Protein AF-A0A8X8GCE8-F1 (afdb_monomer_lite)

Sequence (118 aa):
MNARTSACAPSHGVDWHGTNWSQATKQVRRLQARIVKATQEGRWGKVNSLQHLLTHSYSGKVLAVQRVTSNQGKNTPGVDGATWSSPADKAQAVLSLRRRGYQPQPLKRVYIPCYVPQ

Organism: Acidithiobacillus ferridurans (NCBI:txid1232575)

Radius of gyration: 18.34 Å; chains: 1; bounding box: 49×58×36 Å

Secondary structure (DSSP, 8-state):
-----------S---SSS--HHHHHHHHHHHHHHHHHHHHTT-HHHHHHHHHHHHHSHHHHHHHHHHHHTSTTTT---TT-----SHHHHHHHHHH--STT--PPPP-----------

pLDDT: mean 87.47, std 16.4, range [32.84, 98.62]

Foldseek 3Di:
DDDPPDPDDPPDQDQLVPDPLVVLVVVLVVLVVQLVVCVVVVNVVSNVVSVVCLLPDLSNLLVVLVVCCPDPCQVPDWPVRDHQDDSNSSSVSSVVRDPPPDDDDDGDDDDDDDDDDD

Structure (mmCIF, N/CA/C/O backbone):
data_AF-A0A8X8GCE8-F1
#
_entry.id   AF-A0A8X8GCE8-F1
#
loop_
_atom_site.group_PDB
_atom_site.id
_atom_site.type_symbol
_atom_site.label_atom_id
_atom_site.label_alt_id
_atom_site.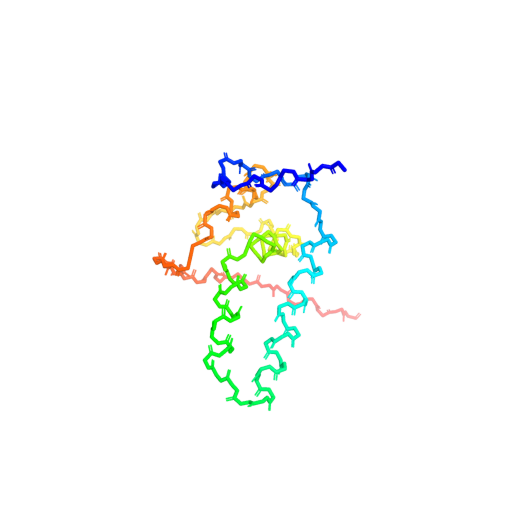label_comp_id
_atom_site.label_asym_id
_atom_site.label_entity_id
_atom_site.label_seq_id
_atom_site.pdbx_PDB_ins_code
_atom_site.Cartn_x
_atom_site.Cartn_y
_atom_site.Cartn_z
_atom_site.occupancy
_atom_site.B_iso_or_equiv
_atom_site.auth_seq_id
_atom_site.auth_comp_id
_atom_site.auth_asym_id
_atom_site.auth_atom_id
_atom_site.pdbx_PDB_model_num
ATOM 1 N N . MET A 1 1 ? -6.595 35.726 1.102 1.00 32.84 1 MET A N 1
ATOM 2 C CA . MET A 1 1 ? -6.570 35.407 -0.344 1.00 32.84 1 MET A CA 1
ATOM 3 C C . MET A 1 1 ? -6.857 33.923 -0.497 1.00 32.84 1 MET A C 1
ATOM 5 O O . MET A 1 1 ? -6.254 33.117 0.198 1.00 32.84 1 MET A O 1
ATOM 9 N N . ASN A 1 2 ? -7.875 33.597 -1.284 1.00 35.19 2 ASN A N 1
ATOM 10 C CA . ASN A 1 2 ? -8.697 32.399 -1.118 1.00 35.19 2 ASN A CA 1
ATOM 11 C C . ASN A 1 2 ? -8.054 31.169 -1.773 1.00 35.19 2 ASN A C 1
ATOM 13 O O . ASN A 1 2 ? -7.771 31.181 -2.971 1.00 35.19 2 ASN A O 1
ATOM 17 N N . ALA A 1 3 ? -7.851 30.103 -0.994 1.00 34.91 3 ALA A N 1
ATOM 18 C CA . ALA A 1 3 ? -7.420 28.810 -1.511 1.00 34.91 3 ALA A CA 1
ATOM 19 C C . ALA A 1 3 ? -8.555 28.208 -2.352 1.00 34.91 3 ALA A C 1
ATOM 21 O O . ALA A 1 3 ? -9.617 27.874 -1.829 1.00 34.91 3 ALA A O 1
ATOM 22 N N . ARG A 1 4 ? -8.338 28.098 -3.665 1.00 38.50 4 ARG A N 1
ATOM 23 C CA . ARG A 1 4 ? -9.251 27.408 -4.580 1.00 38.50 4 ARG A CA 1
ATOM 24 C C . ARG A 1 4 ? -9.243 25.919 -4.234 1.00 38.50 4 ARG A C 1
ATOM 26 O O . ARG A 1 4 ? -8.335 25.189 -4.624 1.00 38.50 4 ARG A O 1
ATOM 33 N N . THR A 1 5 ? -10.252 25.463 -3.504 1.00 4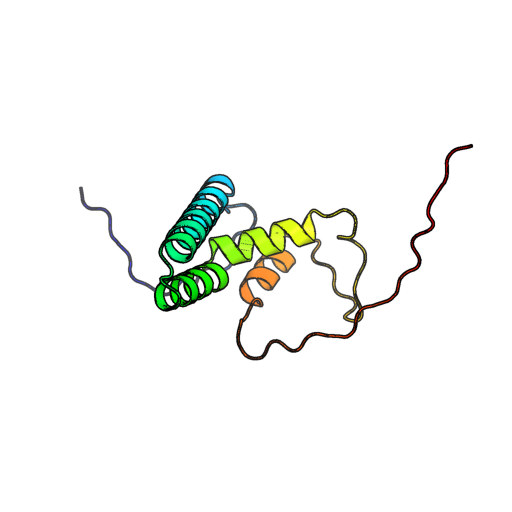9.34 5 THR A N 1
ATOM 34 C CA . THR A 1 5 ? -10.616 24.048 -3.415 1.00 49.34 5 THR A CA 1
ATOM 35 C C . THR A 1 5 ? -11.152 23.612 -4.776 1.00 49.34 5 THR A C 1
ATOM 37 O O . THR A 1 5 ? -12.340 23.723 -5.062 1.00 49.34 5 THR A O 1
ATOM 40 N N . SER A 1 6 ? -10.250 23.158 -5.647 1.00 43.38 6 SER A N 1
ATOM 41 C CA . SER A 1 6 ? -10.615 22.519 -6.909 1.00 43.38 6 SER A CA 1
ATOM 42 C C . SER A 1 6 ? -11.212 21.144 -6.610 1.00 43.38 6 SER A C 1
ATOM 44 O O . SER A 1 6 ? -10.503 20.205 -6.246 1.00 43.38 6 SER A O 1
ATOM 46 N N . ALA A 1 7 ? -12.534 21.045 -6.713 1.00 45.88 7 ALA A N 1
ATOM 47 C CA . ALA A 1 7 ? -13.245 19.785 -6.810 1.00 45.88 7 ALA A CA 1
ATOM 48 C C . ALA A 1 7 ? -13.219 19.335 -8.277 1.00 45.88 7 ALA A C 1
ATOM 50 O O . ALA A 1 7 ? -14.085 19.720 -9.050 1.00 45.88 7 ALA A O 1
ATOM 51 N N . CYS A 1 8 ? -12.229 18.523 -8.650 1.00 35.38 8 CYS A N 1
ATOM 52 C CA . CYS A 1 8 ? -12.201 17.786 -9.914 1.00 35.38 8 CYS A CA 1
ATOM 53 C C . CYS A 1 8 ? -11.611 16.395 -9.653 1.00 35.38 8 CYS A C 1
ATOM 55 O O . CYS A 1 8 ? -10.675 16.251 -8.865 1.00 35.38 8 CYS A O 1
ATOM 57 N N . ALA A 1 9 ? -12.171 15.364 -10.290 1.00 42.47 9 ALA A N 1
ATOM 58 C CA . ALA A 1 9 ? -11.620 14.010 -10.270 1.00 42.47 9 ALA A CA 1
ATOM 59 C C . ALA A 1 9 ? -10.118 14.046 -10.618 1.00 42.47 9 ALA A C 1
ATOM 61 O O . ALA A 1 9 ? -9.747 14.791 -11.528 1.00 42.47 9 ALA A O 1
ATOM 62 N N . PRO A 1 10 ? -9.236 13.288 -9.937 1.00 42.62 10 PRO A N 1
ATOM 63 C CA . PRO A 1 10 ? -7.824 13.310 -10.276 1.00 42.62 10 PRO A CA 1
ATOM 64 C C . PRO A 1 10 ? -7.656 12.643 -11.646 1.00 42.62 10 PRO A C 1
ATOM 66 O O . PRO A 1 10 ? -7.658 11.421 -11.753 1.00 42.62 10 PRO A O 1
ATOM 69 N N . SER A 1 11 ? -7.523 13.452 -12.696 1.00 52.75 11 SER A N 1
ATOM 70 C CA . SER A 1 11 ? -7.072 13.026 -14.026 1.00 52.75 11 SER A CA 1
ATOM 71 C C . SER A 1 11 ? -5.543 12.933 -14.115 1.00 52.75 11 SER A C 1
ATOM 73 O O . SER A 1 11 ? -4.990 12.717 -15.189 1.00 52.75 11 SER A O 1
ATOM 75 N N . HIS A 1 12 ? -4.838 13.089 -12.994 1.00 57.22 12 HIS A N 1
ATOM 76 C CA . HIS A 1 12 ? -3.385 13.106 -12.953 1.00 57.22 12 HIS A CA 1
ATOM 77 C C . HIS 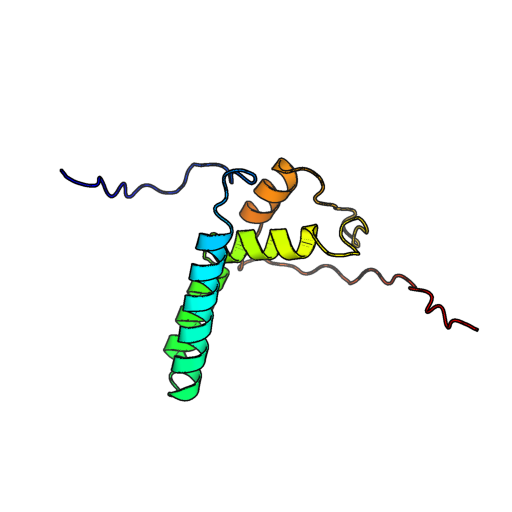A 1 12 ? -2.832 11.700 -12.721 1.00 57.22 12 HIS A C 1
ATOM 79 O O . HIS A 1 12 ? -3.203 11.023 -11.759 1.00 57.22 12 HIS A O 1
ATOM 85 N N . GLY A 1 13 ? -1.926 11.273 -13.605 1.00 68.19 13 GLY A N 1
ATOM 86 C CA . GLY A 1 13 ? -1.091 10.099 -13.375 1.00 68.19 13 GLY A CA 1
ATOM 87 C C . GLY A 1 13 ? -0.387 10.185 -12.017 1.00 68.19 13 GLY A C 1
ATOM 88 O O . GLY A 1 13 ? -0.137 11.270 -11.491 1.00 68.19 13 GLY A O 1
ATOM 89 N N . VAL A 1 14 ? -0.102 9.029 -11.423 1.00 83.88 14 VAL A N 1
ATOM 90 C CA . VAL A 1 14 ? 0.605 8.951 -10.140 1.00 83.88 14 VAL A CA 1
ATOM 91 C C . VAL A 1 14 ? 2.050 9.395 -10.366 1.00 83.88 14 VAL A C 1
ATOM 93 O O . VAL A 1 14 ? 2.830 8.663 -10.968 1.00 83.88 14 VAL A O 1
ATOM 96 N N . ASP A 1 15 ? 2.422 10.579 -9.878 1.00 88.81 15 ASP A N 1
ATOM 97 C CA . ASP A 1 15 ? 3.827 10.986 -9.836 1.00 88.81 15 ASP A CA 1
ATOM 98 C C . ASP A 1 15 ? 4.528 10.286 -8.664 1.00 88.81 15 ASP A C 1
ATOM 100 O O . ASP A 1 15 ? 4.393 10.650 -7.488 1.00 88.81 15 ASP A O 1
ATOM 104 N N . TRP A 1 16 ? 5.270 9.232 -8.999 1.00 92.38 16 TRP A N 1
ATOM 105 C CA . TRP A 1 16 ? 5.989 8.425 -8.023 1.00 92.38 16 TRP A CA 1
ATOM 106 C C . TRP A 1 16 ? 7.083 9.214 -7.291 1.00 92.38 16 TRP A C 1
ATOM 108 O O . TRP A 1 16 ? 7.270 9.026 -6.087 1.00 92.38 16 TRP A O 1
ATOM 118 N N . HIS A 1 17 ? 7.795 10.106 -7.986 1.00 90.81 17 HIS A N 1
ATOM 119 C CA . HIS A 1 17 ? 8.894 10.875 -7.395 1.00 90.81 17 HIS A CA 1
ATOM 120 C C . HIS A 1 17 ? 8.392 12.100 -6.628 1.00 90.81 17 HIS A C 1
ATOM 122 O O . HIS A 1 17 ? 8.923 12.398 -5.558 1.00 90.81 17 HIS A O 1
ATOM 128 N N . GLY A 1 18 ? 7.333 12.754 -7.113 1.00 89.81 18 GLY A N 1
ATOM 129 C CA . GLY A 1 18 ? 6.682 13.880 -6.434 1.00 89.81 18 GLY A CA 1
ATOM 130 C C . GLY A 1 18 ? 5.810 13.491 -5.234 1.00 89.81 18 GLY A C 1
ATOM 131 O O . GLY A 1 18 ? 5.247 14.357 -4.561 1.00 89.81 18 GLY A O 1
ATOM 132 N N . THR A 1 19 ? 5.680 12.198 -4.926 1.00 91.50 19 THR A N 1
ATOM 133 C CA . THR A 1 19 ? 4.893 11.738 -3.779 1.00 91.50 19 THR A CA 1
ATOM 134 C C . THR A 1 19 ? 5.501 12.218 -2.455 1.00 91.50 19 THR A C 1
ATOM 136 O O . THR A 1 19 ? 6.607 11.842 -2.071 1.00 91.50 19 THR A O 1
ATOM 139 N N . ASN A 1 20 ? 4.720 12.970 -1.673 1.00 93.94 20 ASN A N 1
ATOM 140 C CA . ASN A 1 20 ? 5.084 13.327 -0.302 1.00 93.94 20 ASN A CA 1
ATOM 141 C C . ASN A 1 20 ? 4.862 12.140 0.660 1.00 93.94 20 ASN A C 1
ATOM 143 O O . ASN A 1 20 ? 3.791 11.973 1.257 1.00 93.94 20 ASN A O 1
ATOM 147 N N . TRP A 1 21 ? 5.899 11.318 0.831 1.00 94.19 21 TRP A N 1
ATOM 148 C CA . TRP A 1 21 ? 5.882 10.111 1.668 1.00 94.19 21 TRP A CA 1
ATOM 149 C C . TRP A 1 21 ? 5.537 10.379 3.137 1.00 94.19 21 TRP A C 1
ATOM 151 O O . TRP A 1 21 ? 4.813 9.599 3.764 1.00 94.19 21 TRP A O 1
ATOM 161 N N . SER A 1 22 ? 6.013 11.499 3.6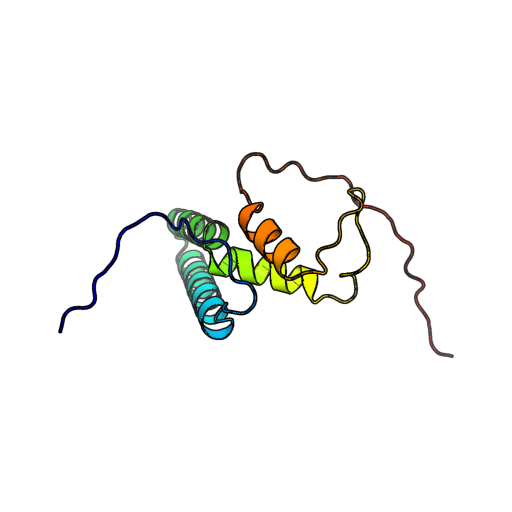89 1.00 96.25 22 SER A N 1
ATOM 162 C CA . SER A 1 22 ? 5.737 11.895 5.076 1.00 96.25 22 SER A CA 1
ATOM 163 C C . SER A 1 22 ? 4.249 12.184 5.276 1.00 96.25 22 SER A C 1
ATOM 165 O O . SER A 1 22 ? 3.613 11.650 6.193 1.00 96.25 22 SER A O 1
ATOM 167 N N . GLN A 1 23 ? 3.652 12.951 4.362 1.00 95.38 23 GLN A N 1
ATOM 168 C CA . GLN A 1 23 ? 2.224 13.250 4.395 1.00 95.38 23 GLN A CA 1
ATOM 169 C C . GLN A 1 23 ? 1.383 11.985 4.198 1.00 95.38 23 GLN A C 1
ATOM 171 O O . GLN A 1 23 ? 0.437 11.766 4.961 1.00 95.38 23 GLN A O 1
ATOM 176 N N . ALA A 1 24 ? 1.737 11.128 3.235 1.00 96.00 24 ALA A N 1
ATOM 177 C CA . ALA A 1 24 ? 1.046 9.860 3.008 1.00 96.00 24 ALA A CA 1
ATOM 178 C C . ALA A 1 24 ? 1.052 8.986 4.275 1.00 96.00 24 ALA A C 1
ATOM 180 O O . ALA A 1 24 ? -0.001 8.515 4.718 1.00 96.00 24 ALA A O 1
ATOM 181 N N . THR A 1 25 ? 2.216 8.867 4.918 1.00 97.44 25 THR A N 1
ATOM 182 C CA . THR A 1 25 ? 2.397 8.105 6.164 1.00 97.44 25 THR A CA 1
ATOM 183 C C . THR A 1 25 ? 1.568 8.685 7.301 1.00 97.44 25 THR A C 1
ATOM 185 O O . THR A 1 25 ? 0.873 7.946 8.002 1.00 97.44 25 THR A O 1
ATOM 188 N N . LYS A 1 26 ? 1.576 10.011 7.469 1.00 98.00 26 LYS A N 1
ATOM 189 C CA . LYS A 1 26 ? 0.781 10.693 8.498 1.00 98.00 26 LYS A CA 1
ATOM 190 C C . LYS A 1 26 ? -0.717 10.434 8.319 1.00 98.00 26 LYS A C 1
ATOM 192 O O . LYS A 1 26 ? -1.406 10.169 9.305 1.00 98.00 26 LYS A O 1
ATOM 197 N N . GLN A 1 27 ? -1.222 10.469 7.083 1.00 97.19 27 GLN A N 1
ATOM 198 C CA . GLN A 1 27 ? -2.636 10.193 6.805 1.00 97.19 27 GLN A CA 1
ATOM 199 C C . GLN A 1 27 ? -3.013 8.741 7.117 1.00 97.19 27 GLN A C 1
ATOM 201 O O . GLN A 1 27 ? -4.017 8.507 7.794 1.00 97.19 27 GLN A O 1
ATOM 206 N N . VAL A 1 28 ? -2.190 7.774 6.696 1.00 98.06 28 VAL A N 1
ATOM 207 C CA . VAL A 1 28 ? -2.426 6.351 6.994 1.00 98.06 28 VAL A CA 1
ATOM 208 C C . VAL A 1 28 ? -2.403 6.092 8.499 1.00 98.06 28 VAL A C 1
ATOM 210 O O . VAL A 1 28 ? -3.354 5.511 9.022 1.00 98.06 28 VAL A O 1
ATOM 213 N N . ARG A 1 29 ? -1.403 6.612 9.223 1.00 98.19 29 ARG A N 1
ATOM 214 C CA . ARG A 1 29 ? -1.323 6.486 10.690 1.00 98.19 29 ARG A CA 1
ATOM 215 C C . ARG A 1 29 ? -2.540 7.088 11.389 1.00 98.19 29 ARG A C 1
ATOM 217 O O . ARG A 1 29 ? -3.083 6.487 12.314 1.00 98.19 29 ARG A O 1
ATOM 224 N N . ARG A 1 30 ? -3.018 8.249 10.928 1.00 98.25 30 ARG A N 1
ATOM 225 C CA . ARG A 1 30 ? -4.230 8.880 11.473 1.00 98.25 30 ARG A CA 1
ATOM 226 C C . ARG A 1 30 ? -5.464 7.999 11.278 1.00 98.25 30 ARG A C 1
ATOM 228 O O . ARG A 1 30 ? -6.277 7.890 12.195 1.00 98.25 30 ARG A O 1
ATOM 235 N N . LEU A 1 31 ? -5.630 7.386 10.105 1.00 97.81 31 LEU A N 1
ATOM 236 C CA . LEU A 1 31 ? -6.738 6.458 9.851 1.00 97.81 31 LEU A CA 1
ATOM 237 C C . LEU A 1 31 ? -6.628 5.200 10.715 1.00 97.81 31 LEU A C 1
ATOM 239 O O . LEU A 1 31 ? -7.621 4.812 11.325 1.00 97.81 31 LEU A O 1
ATOM 243 N N . GLN A 1 32 ? -5.433 4.624 10.844 1.00 98.19 32 GLN A N 1
ATOM 244 C CA . GLN A 1 32 ? -5.182 3.469 11.710 1.00 98.19 32 GLN A CA 1
ATOM 245 C C . GLN A 1 32 ? -5.517 3.769 13.178 1.00 98.19 32 GLN A C 1
ATOM 247 O O . GLN A 1 32 ? -6.257 3.010 13.796 1.00 98.19 32 GLN A O 1
ATOM 252 N N . ALA A 1 33 ? -5.084 4.913 13.717 1.00 98.50 33 ALA A N 1
ATOM 253 C CA . ALA A 1 33 ? -5.423 5.321 15.083 1.00 98.50 33 ALA A CA 1
ATOM 254 C C . ALA A 1 33 ? -6.941 5.487 15.288 1.00 98.50 33 ALA A C 1
ATOM 256 O O . ALA A 1 33 ? -7.488 5.092 16.316 1.00 98.50 33 ALA A O 1
ATOM 257 N N . ARG A 1 34 ? -7.652 6.030 14.289 1.00 98.50 34 ARG A N 1
ATOM 258 C CA . ARG A 1 34 ? -9.122 6.140 14.323 1.00 98.50 34 ARG A CA 1
ATOM 259 C C . ARG A 1 34 ? -9.806 4.775 14.294 1.00 98.50 34 ARG A C 1
ATOM 261 O O . ARG A 1 34 ? -10.837 4.635 14.944 1.00 98.50 34 ARG A O 1
ATOM 268 N N . ILE A 1 35 ? -9.261 3.812 13.546 1.00 98.50 35 ILE A N 1
ATOM 269 C CA . ILE A 1 35 ? -9.752 2.428 13.528 1.00 98.50 35 ILE A CA 1
ATOM 270 C C . ILE A 1 35 ? -9.589 1.825 14.921 1.00 98.50 35 ILE A C 1
ATOM 272 O O . ILE A 1 35 ? -10.583 1.393 15.486 1.00 98.50 35 ILE A O 1
ATOM 276 N N . VAL A 1 36 ? -8.389 1.898 15.510 1.00 98.56 36 VAL A N 1
ATOM 277 C CA . VAL A 1 36 ? -8.119 1.384 16.866 1.00 98.56 36 VAL A CA 1
ATOM 278 C C . VAL A 1 36 ? -9.086 1.982 17.888 1.00 98.56 36 VAL A C 1
ATOM 280 O O . VAL A 1 36 ? -9.723 1.238 18.629 1.00 98.56 36 VAL A O 1
ATOM 283 N N . LYS A 1 37 ? -9.277 3.308 17.873 1.00 98.62 37 LYS A N 1
ATOM 284 C CA . LYS A 1 37 ? -10.232 3.979 18.766 1.00 98.62 37 LYS A CA 1
ATOM 285 C C . LYS A 1 37 ? -11.674 3.498 18.552 1.00 98.62 37 LYS A C 1
ATOM 287 O O . LYS A 1 37 ? -12.378 3.226 19.515 1.00 98.62 37 LYS A O 1
ATOM 292 N N . ALA A 1 38 ? -12.125 3.376 17.301 1.00 98.31 38 ALA A N 1
ATOM 293 C CA . ALA A 1 38 ? -13.477 2.899 16.999 1.00 98.31 38 ALA A CA 1
ATOM 294 C C . ALA A 1 38 ? -13.691 1.431 17.409 1.00 98.31 38 ALA A C 1
ATOM 296 O O . ALA A 1 38 ? -14.786 1.089 17.850 1.00 98.31 38 ALA A O 1
ATOM 297 N N . THR A 1 39 ? -12.658 0.592 17.292 1.00 98.50 39 THR A N 1
ATOM 298 C CA . THR A 1 39 ? -12.672 -0.800 17.758 1.00 98.50 39 THR A CA 1
ATOM 299 C C . THR A 1 39 ? -12.781 -0.871 19.280 1.00 98.50 39 THR A C 1
ATOM 301 O O . THR A 1 39 ? -13.613 -1.618 19.781 1.00 98.50 39 THR A O 1
ATOM 304 N N . GLN A 1 40 ? -12.007 -0.061 20.015 1.00 98.38 40 GLN A N 1
ATOM 305 C CA . GLN A 1 40 ? -12.089 0.020 21.482 1.00 98.38 40 GLN A CA 1
ATOM 306 C C . GLN A 1 40 ? -13.480 0.460 21.966 1.00 98.38 40 GLN A C 1
ATOM 308 O O . GLN A 1 40 ? -13.969 -0.038 22.970 1.00 98.38 40 GLN A O 1
ATOM 313 N N . GLU A 1 41 ? -14.142 1.356 21.229 1.00 98.06 41 GLU A N 1
ATOM 314 C CA . GLU A 1 41 ? -15.512 1.810 21.510 1.00 98.06 41 GLU A CA 1
ATOM 315 C C . GLU A 1 41 ? -16.605 0.823 21.027 1.00 98.06 41 GLU A C 1
ATOM 317 O O . GLU A 1 41 ? -17.790 1.134 21.133 1.00 98.06 41 GLU A O 1
ATOM 322 N N . GLY A 1 42 ? -16.247 -0.323 20.429 1.00 97.81 42 GLY A N 1
ATOM 323 C CA . GLY A 1 42 ? -17.201 -1.313 19.901 1.00 97.81 42 GLY A CA 1
ATOM 324 C C . GLY A 1 42 ? -18.002 -0.855 18.670 1.00 97.81 42 GLY A C 1
ATOM 325 O O . GLY A 1 42 ? -19.012 -1.459 18.307 1.00 97.81 42 GLY A O 1
ATOM 326 N N . ARG A 1 43 ? -17.582 0.224 17.995 1.00 98.38 43 ARG A N 1
ATOM 327 C CA . ARG A 1 43 ? -18.319 0.851 16.881 1.00 98.38 43 ARG A CA 1
ATOM 328 C C . ARG A 1 43 ? -17.974 0.218 15.531 1.00 98.38 43 ARG A C 1
ATOM 330 O O . ARG A 1 43 ? -17.362 0.857 14.670 1.00 98.38 43 ARG A O 1
ATOM 337 N N . TRP A 1 44 ? -18.415 -1.016 15.305 1.00 97.75 44 TRP A N 1
ATOM 338 C CA . TRP A 1 44 ? -18.072 -1.808 14.111 1.00 97.75 44 TRP A CA 1
ATOM 339 C C . TRP A 1 44 ? -18.456 -1.163 12.772 1.00 97.75 44 TRP A C 1
ATOM 341 O O . TRP A 1 44 ? -17.668 -1.192 11.829 1.00 97.75 44 TRP A O 1
ATOM 351 N N . GLY A 1 45 ? -19.607 -0.484 12.685 1.00 98.31 45 GLY A N 1
ATOM 352 C CA . GLY A 1 45 ? -19.985 0.252 11.468 1.00 98.31 45 GLY A CA 1
ATOM 353 C C . GLY A 1 45 ? -18.972 1.345 11.099 1.00 98.31 45 GLY A C 1
ATOM 354 O O . GLY A 1 45 ? -18.624 1.525 9.933 1.00 98.31 45 GLY A O 1
ATOM 355 N N . LYS A 1 46 ? -18.412 2.025 12.106 1.00 98.06 46 LYS A N 1
ATOM 356 C CA . LYS A 1 46 ? -17.365 3.036 11.917 1.00 98.06 46 LYS A CA 1
ATOM 357 C C . LYS A 1 46 ? -16.028 2.403 11.541 1.00 98.06 46 LYS A C 1
ATOM 359 O O . LYS A 1 46 ? -15.328 2.962 10.699 1.00 98.06 46 LYS A O 1
ATOM 364 N N . VAL A 1 47 ? -15.686 1.253 12.126 1.00 98.50 47 VAL A N 1
ATOM 365 C CA . VAL A 1 47 ? -14.493 0.474 11.751 1.00 98.50 47 VAL A CA 1
ATOM 366 C C . VAL A 1 47 ? -14.540 0.123 10.264 1.00 98.50 47 VAL A C 1
ATOM 368 O O . VAL A 1 47 ? -13.607 0.464 9.536 1.00 98.50 47 VAL A O 1
ATOM 371 N N . ASN A 1 48 ? -15.657 -0.438 9.794 1.00 98.00 48 ASN A N 1
ATOM 372 C CA . ASN A 1 48 ? -15.842 -0.819 8.392 1.00 98.00 48 ASN A CA 1
ATOM 373 C C . ASN A 1 48 ? -15.707 0.386 7.450 1.00 98.00 48 ASN A C 1
ATOM 375 O O . ASN A 1 48 ? -14.968 0.328 6.465 1.00 98.00 48 ASN A O 1
ATOM 379 N N . SER A 1 49 ? -16.340 1.516 7.783 1.00 98.00 49 SER A N 1
ATOM 380 C CA . SER A 1 49 ? -16.226 2.753 6.996 1.00 98.00 49 SER A CA 1
ATOM 381 C C . SER A 1 49 ? -14.795 3.300 6.947 1.00 98.00 49 SER A C 1
ATOM 383 O O . SER A 1 49 ? -14.347 3.780 5.906 1.00 98.00 49 SER A O 1
ATOM 385 N N . LEU A 1 50 ? -14.044 3.220 8.050 1.00 98.06 50 LEU A N 1
ATOM 386 C CA . LEU A 1 50 ? -12.654 3.685 8.101 1.00 98.06 50 LEU A CA 1
ATOM 387 C C . LEU A 1 50 ? -11.692 2.756 7.354 1.00 98.06 50 LEU A C 1
ATOM 389 O O . LEU A 1 50 ? -10.783 3.247 6.686 1.00 98.06 50 LEU A O 1
ATOM 393 N N . GLN A 1 51 ? -11.892 1.440 7.431 1.00 96.81 51 GLN A N 1
ATOM 394 C CA . GLN A 1 51 ? -11.140 0.465 6.635 1.00 96.81 51 GLN A CA 1
ATOM 395 C C . GLN A 1 51 ? -11.414 0.647 5.137 1.00 96.81 51 GLN A C 1
ATOM 397 O O . GLN A 1 51 ? -10.485 0.634 4.325 1.00 96.81 51 GLN A O 1
ATOM 402 N N . HIS A 1 52 ? -12.675 0.891 4.770 1.00 95.56 52 HIS A N 1
ATOM 403 C CA . HIS A 1 52 ? -13.049 1.230 3.401 1.00 95.56 52 HIS A CA 1
ATOM 404 C C . HIS A 1 52 ? -12.340 2.509 2.938 1.00 95.56 52 HIS A C 1
ATOM 406 O O . HIS A 1 52 ? -11.662 2.510 1.914 1.00 95.56 52 HIS A O 1
ATOM 412 N N . LEU A 1 53 ? -12.386 3.577 3.739 1.00 96.56 53 LEU A N 1
ATOM 413 C CA . LEU A 1 53 ? -11.675 4.817 3.430 1.00 96.56 53 LEU A CA 1
ATOM 414 C C . LEU A 1 53 ? -10.161 4.596 3.268 1.00 96.56 53 LEU A C 1
ATOM 416 O O . LEU A 1 53 ? -9.562 5.119 2.331 1.00 96.56 53 LEU A O 1
ATOM 420 N N . LEU A 1 54 ? -9.540 3.805 4.148 1.00 96.25 54 LEU A N 1
ATOM 421 C CA . LEU A 1 54 ? -8.105 3.519 4.104 1.00 96.25 54 LEU A CA 1
ATOM 422 C C . LEU A 1 54 ? -7.703 2.788 2.816 1.00 96.25 54 L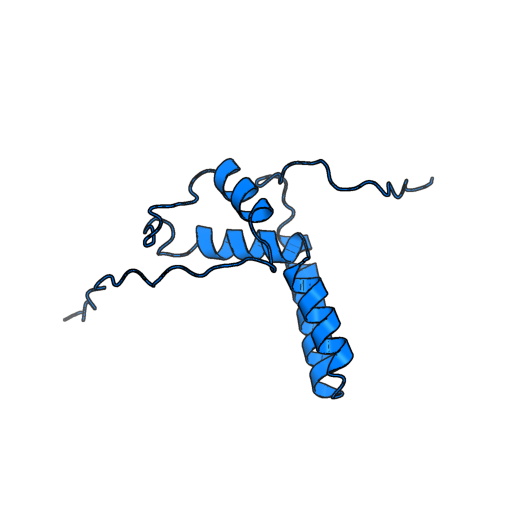EU A C 1
ATOM 424 O O . LEU A 1 54 ? -6.774 3.226 2.137 1.00 96.25 54 LEU A O 1
ATOM 428 N N . THR A 1 55 ? -8.417 1.719 2.461 1.00 94.38 55 THR A N 1
ATOM 429 C CA . THR A 1 55 ? -8.126 0.892 1.271 1.00 94.38 55 THR A CA 1
ATOM 430 C C . THR A 1 55 ? -8.374 1.625 -0.049 1.00 94.38 55 THR A C 1
ATOM 432 O O . THR A 1 55 ? -7.715 1.343 -1.050 1.00 94.38 55 THR A O 1
ATOM 435 N N . HIS A 1 56 ? -9.286 2.600 -0.056 1.00 92.44 56 HIS A N 1
ATOM 436 C CA . HIS A 1 56 ? -9.569 3.434 -1.223 1.00 92.44 56 HIS A CA 1
ATOM 437 C C . HIS A 1 56 ? -8.697 4.698 -1.309 1.00 92.44 56 HIS A C 1
ATOM 439 O O . HIS A 1 56 ? -8.630 5.312 -2.374 1.00 92.44 56 HIS A O 1
ATOM 445 N N . SER A 1 57 ? -8.009 5.081 -0.229 1.00 94.12 57 SER A N 1
ATOM 446 C CA . SER A 1 57 ? -7.188 6.295 -0.194 1.00 94.12 57 SER A CA 1
ATOM 447 C C . SER A 1 57 ? -5.941 6.202 -1.080 1.00 94.12 57 SER A C 1
ATOM 449 O O . SER A 1 57 ? -5.258 5.177 -1.114 1.00 94.12 57 SER A O 1
ATOM 451 N N . TYR A 1 58 ? -5.589 7.315 -1.731 1.00 93.75 58 TYR A N 1
ATOM 452 C CA . TYR A 1 58 ? -4.337 7.453 -2.485 1.00 93.75 58 TYR A CA 1
ATOM 453 C C . TYR A 1 58 ? -3.115 7.115 -1.617 1.00 93.75 58 TYR A C 1
ATOM 455 O O . TYR A 1 58 ? -2.308 6.263 -1.981 1.00 93.75 58 TYR A O 1
ATOM 463 N N . SER A 1 59 ? -3.029 7.709 -0.420 1.00 95.69 59 SER A N 1
ATOM 464 C CA . SER A 1 59 ? -1.921 7.491 0.516 1.00 95.69 59 SER A CA 1
ATOM 465 C C . SER A 1 59 ? -1.751 6.023 0.914 1.00 95.69 59 SER A C 1
ATOM 467 O O . SER A 1 59 ? -0.623 5.550 1.023 1.00 95.69 59 SER A O 1
ATOM 469 N N . GLY A 1 60 ? -2.855 5.295 1.117 1.00 96.00 60 GLY A N 1
ATOM 470 C CA . GLY A 1 60 ? -2.821 3.866 1.430 1.00 96.00 60 GLY A CA 1
ATOM 471 C C . GLY A 1 60 ? -2.273 3.034 0.273 1.00 96.00 60 GLY A C 1
ATOM 472 O O . GLY A 1 60 ? -1.384 2.208 0.478 1.00 96.00 60 GLY A O 1
ATOM 473 N N . LYS A 1 61 ? -2.751 3.291 -0.950 1.00 95.69 61 LYS A N 1
ATOM 474 C CA . LYS A 1 61 ? -2.305 2.575 -2.155 1.00 95.69 61 LYS A CA 1
ATOM 475 C C . LYS A 1 61 ? -0.828 2.813 -2.462 1.00 95.69 61 LYS A C 1
ATOM 477 O O . LYS A 1 61 ? -0.091 1.860 -2.698 1.00 95.69 61 LYS A O 1
ATOM 482 N N . VAL A 1 62 ? -0.383 4.066 -2.409 1.00 96.12 62 VAL A N 1
ATOM 483 C CA . VAL A 1 62 ? 1.010 4.428 -2.707 1.00 96.12 62 VAL A CA 1
ATOM 484 C C . VAL A 1 62 ? 1.980 3.817 -1.696 1.00 96.12 62 VAL A C 1
ATOM 486 O O . VAL A 1 62 ? 2.994 3.242 -2.090 1.00 96.12 62 VAL A O 1
ATOM 489 N N . LEU A 1 63 ? 1.648 3.846 -0.400 1.00 96.94 63 LEU A N 1
ATOM 490 C CA . LEU A 1 63 ? 2.475 3.197 0.623 1.00 96.94 63 LEU A CA 1
ATOM 491 C C . LEU A 1 63 ? 2.489 1.671 0.497 1.00 96.94 63 LEU A C 1
ATOM 493 O O . LEU A 1 63 ? 3.525 1.054 0.742 1.00 96.94 63 LEU A O 1
ATOM 497 N N . ALA A 1 64 ? 1.377 1.055 0.086 1.00 95.81 64 ALA A N 1
ATOM 498 C CA . ALA A 1 64 ? 1.337 -0.381 -0.173 1.00 95.81 64 ALA A CA 1
ATOM 499 C C . ALA A 1 64 ? 2.306 -0.773 -1.302 1.00 95.81 64 ALA A C 1
ATOM 501 O O . ALA A 1 64 ? 3.127 -1.674 -1.121 1.00 95.81 64 ALA A O 1
ATOM 502 N N . VAL A 1 65 ? 2.281 -0.049 -2.427 1.00 95.62 65 VAL A N 1
ATOM 503 C CA . VAL A 1 65 ? 3.211 -0.283 -3.546 1.00 95.62 65 VAL A CA 1
ATOM 504 C C . VAL A 1 65 ? 4.656 -0.016 -3.126 1.00 95.62 65 VAL A C 1
ATOM 506 O O . VAL A 1 65 ? 5.544 -0.811 -3.436 1.00 95.62 65 VAL A O 1
ATOM 509 N N . GLN A 1 66 ? 4.918 1.044 -2.357 1.00 95.38 66 GLN A N 1
ATOM 510 C CA . GLN A 1 66 ? 6.267 1.332 -1.860 1.00 95.38 66 GLN A CA 1
ATOM 511 C C . GLN A 1 66 ? 6.796 0.188 -0.997 1.00 95.38 66 GLN A C 1
ATOM 513 O O . GLN A 1 66 ? 7.944 -0.229 -1.150 1.00 95.38 66 GLN A O 1
ATOM 518 N N . ARG A 1 67 ? 5.958 -0.359 -0.111 1.00 95.69 67 ARG A N 1
ATOM 519 C CA . ARG A 1 67 ? 6.354 -1.456 0.771 1.00 95.69 67 ARG A CA 1
ATOM 520 C C . ARG A 1 67 ? 6.720 -2.718 -0.009 1.00 95.69 67 ARG A C 1
ATOM 522 O O . ARG A 1 67 ? 7.722 -3.347 0.320 1.00 95.69 67 ARG A O 1
ATOM 529 N N . VAL A 1 68 ? 5.948 -3.069 -1.038 1.00 93.94 68 VAL A N 1
ATOM 530 C CA . VAL A 1 68 ? 6.218 -4.252 -1.876 1.00 93.94 68 VAL A CA 1
ATOM 531 C C . VAL A 1 68 ? 7.453 -4.044 -2.752 1.00 93.94 68 VAL A C 1
ATOM 533 O O . VAL A 1 68 ? 8.261 -4.950 -2.889 1.00 93.94 68 VAL A O 1
ATOM 536 N N . THR A 1 69 ? 7.659 -2.839 -3.282 1.00 94.69 69 THR A N 1
ATOM 537 C CA . THR A 1 69 ? 8.796 -2.547 -4.178 1.00 94.69 69 THR A CA 1
ATOM 538 C C . THR A 1 69 ? 10.110 -2.223 -3.474 1.00 94.69 69 THR A C 1
ATOM 540 O O . THR A 1 69 ? 11.139 -2.086 -4.132 1.00 94.69 69 THR A O 1
ATOM 543 N N . SER A 1 70 ? 10.111 -2.099 -2.147 1.00 93.31 70 SER A N 1
ATOM 544 C CA . SER A 1 70 ? 11.320 -1.864 -1.343 1.00 93.31 70 SER A CA 1
ATOM 545 C C . SER A 1 70 ? 11.775 -3.087 -0.546 1.00 93.31 70 SER A C 1
ATOM 547 O O . SER A 1 70 ? 12.823 -3.029 0.094 1.00 93.31 70 SER A O 1
ATOM 549 N N . ASN A 1 71 ? 11.019 -4.188 -0.572 1.00 92.81 71 ASN A N 1
ATOM 550 C CA . ASN A 1 71 ? 11.356 -5.393 0.181 1.00 92.81 71 ASN A CA 1
ATOM 551 C C . ASN A 1 71 ? 12.562 -6.144 -0.432 1.00 92.81 71 ASN A C 1
ATOM 553 O O . ASN A 1 71 ? 13.000 -5.870 -1.550 1.00 92.81 71 ASN A O 1
ATOM 557 N N . GLN A 1 72 ? 13.105 -7.113 0.311 1.00 89.19 72 GLN A N 1
ATOM 558 C CA . GLN A 1 72 ? 14.236 -7.931 -0.147 1.00 89.19 72 GLN A CA 1
ATOM 559 C C . GLN A 1 72 ? 13.885 -8.775 -1.387 1.00 89.19 72 GLN A C 1
ATOM 561 O O . GLN A 1 72 ? 14.725 -8.971 -2.257 1.00 89.19 72 GLN A O 1
ATOM 566 N N . GLY A 1 73 ? 12.630 -9.222 -1.495 1.00 87.19 73 GLY A N 1
ATOM 567 C CA . GLY A 1 73 ? 12.118 -10.027 -2.608 1.00 87.19 73 GLY A CA 1
ATOM 568 C C . GLY A 1 73 ? 11.622 -9.231 -3.820 1.00 87.19 73 GLY A C 1
ATOM 569 O O . GLY A 1 73 ? 10.970 -9.813 -4.679 1.00 87.19 73 GLY A O 1
ATOM 570 N N . LYS A 1 74 ? 11.892 -7.923 -3.913 1.00 90.69 74 LYS A N 1
ATOM 571 C CA . LYS A 1 74 ? 11.289 -7.025 -4.922 1.00 90.69 74 LYS A CA 1
ATOM 572 C C . LYS A 1 74 ? 11.618 -7.396 -6.370 1.00 90.69 74 LYS A C 1
ATOM 574 O O . LYS A 1 74 ? 10.896 -7.010 -7.282 1.00 90.69 74 LYS A O 1
ATOM 579 N N . ASN A 1 75 ? 12.715 -8.127 -6.560 1.00 88.62 75 ASN A N 1
ATOM 580 C CA . ASN A 1 75 ? 13.194 -8.594 -7.858 1.00 88.62 75 ASN A CA 1
ATOM 581 C C . ASN A 1 75 ? 12.730 -10.026 -8.178 1.00 88.62 75 ASN A C 1
ATOM 583 O O . ASN A 1 75 ? 13.072 -10.546 -9.235 1.00 88.62 75 ASN A O 1
ATOM 587 N N . THR A 1 76 ? 11.991 -10.678 -7.277 1.00 89.44 76 THR A N 1
ATOM 588 C CA . THR A 1 76 ? 11.510 -12.048 -7.464 1.00 89.44 76 THR A CA 1
ATOM 589 C C . THR A 1 76 ? 10.075 -12.006 -7.989 1.00 89.44 76 THR A C 1
ATOM 591 O O . THR A 1 76 ? 9.164 -11.720 -7.209 1.00 89.44 76 THR A O 1
ATOM 594 N N . PRO A 1 77 ? 9.835 -12.290 -9.281 1.00 89.81 77 PRO A N 1
ATOM 595 C CA . PRO A 1 77 ? 8.482 -12.309 -9.818 1.00 89.81 77 PRO A CA 1
ATOM 596 C C . PRO A 1 77 ? 7.667 -13.479 -9.259 1.00 89.81 77 PRO A C 1
ATOM 598 O O . PRO A 1 77 ? 8.198 -14.570 -8.993 1.00 89.81 77 PRO A O 1
ATOM 601 N N . GLY A 1 78 ? 6.358 -13.252 -9.143 1.00 89.50 78 GLY A N 1
ATOM 602 C CA . GLY A 1 78 ? 5.371 -14.269 -8.801 1.00 89.50 78 GLY A CA 1
ATOM 603 C C . GLY A 1 78 ? 5.091 -15.234 -9.956 1.00 89.50 78 GLY A C 1
ATOM 604 O O . GLY A 1 78 ? 5.921 -15.446 -10.844 1.00 89.50 78 GLY A O 1
ATOM 605 N N . VAL A 1 79 ? 3.908 -15.854 -9.928 1.00 91.81 79 VAL A N 1
ATOM 606 C CA . VAL A 1 79 ? 3.409 -16.698 -11.034 1.00 91.81 79 VAL A CA 1
ATOM 607 C C . VAL A 1 79 ? 3.097 -15.854 -12.276 1.00 91.81 79 VAL A C 1
ATOM 609 O O . VAL A 1 79 ? 3.242 -16.332 -13.394 1.00 91.81 79 VAL A O 1
ATOM 612 N N . ASP A 1 80 ? 2.749 -14.585 -12.074 1.00 88.88 80 ASP A N 1
ATOM 613 C CA . ASP A 1 80 ? 2.466 -13.593 -13.113 1.00 88.88 80 ASP A CA 1
ATOM 614 C C . ASP A 1 80 ? 3.706 -13.104 -13.878 1.00 88.88 80 ASP A C 1
ATOM 616 O O . ASP A 1 80 ? 3.563 -12.423 -14.891 1.00 88.88 80 ASP A O 1
ATOM 620 N N . GLY A 1 81 ? 4.919 -13.412 -13.406 1.00 89.75 81 GLY A N 1
ATOM 621 C CA . GLY A 1 81 ? 6.157 -12.956 -14.040 1.00 89.75 81 GLY A CA 1
ATOM 622 C C . GLY A 1 81 ? 6.451 -11.460 -13.859 1.00 89.75 81 GLY A C 1
ATOM 623 O O . GLY A 1 81 ? 7.442 -10.976 -14.402 1.00 89.75 81 GLY A O 1
ATOM 624 N N . ALA A 1 82 ? 5.630 -10.717 -13.110 1.00 90.62 82 ALA A N 1
ATOM 625 C CA . ALA A 1 82 ? 5.717 -9.261 -13.042 1.00 90.62 82 ALA A CA 1
ATOM 626 C C . ALA A 1 82 ? 6.690 -8.769 -11.954 1.00 90.62 82 ALA A C 1
ATOM 628 O O . ALA A 1 82 ? 6.724 -9.283 -10.835 1.00 90.62 82 ALA A O 1
ATOM 629 N N . THR A 1 83 ? 7.439 -7.706 -12.261 1.00 92.19 83 THR A N 1
ATOM 630 C CA . THR A 1 83 ? 8.250 -6.936 -11.300 1.00 92.19 83 THR A CA 1
ATOM 631 C C . THR A 1 83 ? 8.060 -5.441 -11.537 1.00 92.19 83 THR A C 1
ATOM 633 O O . THR A 1 83 ? 8.021 -5.009 -12.685 1.00 92.19 83 THR A O 1
ATOM 636 N N . TRP A 1 84 ? 7.982 -4.634 -10.476 1.00 93.88 84 TRP A N 1
ATOM 637 C CA . TRP A 1 84 ? 7.800 -3.176 -10.576 1.00 93.88 84 TRP A CA 1
ATOM 638 C C . TRP A 1 84 ? 9.114 -2.437 -10.301 1.00 93.88 84 TRP A C 1
ATOM 640 O O . TRP A 1 84 ? 9.357 -1.946 -9.192 1.00 93.88 84 TRP A O 1
ATOM 650 N N . SER A 1 85 ? 9.988 -2.384 -11.305 1.00 91.12 85 SER A N 1
ATOM 651 C CA . SER A 1 85 ? 11.317 -1.776 -11.183 1.00 91.12 85 SER A CA 1
ATOM 652 C C . SER A 1 85 ? 11.290 -0.271 -11.459 1.00 91.12 85 SER A C 1
ATOM 654 O O . SER A 1 85 ? 11.885 0.496 -10.690 1.00 91.12 85 SER A O 1
ATOM 656 N N . SER A 1 86 ? 10.551 0.174 -12.481 1.00 93.19 86 SER A N 1
ATOM 657 C CA . SER A 1 86 ? 10.519 1.583 -12.881 1.00 93.19 86 SER A CA 1
ATOM 658 C C . SER A 1 86 ? 9.500 2.415 -12.078 1.00 93.19 86 SER A C 1
ATOM 660 O O . SER A 1 86 ? 8.522 1.881 -11.545 1.00 93.19 86 SER A O 1
ATOM 662 N N . PRO A 1 87 ? 9.691 3.744 -11.971 1.00 93.44 87 PRO A N 1
ATOM 663 C CA . PRO A 1 87 ? 8.696 4.644 -11.382 1.00 93.44 87 PRO A CA 1
ATOM 664 C C . PRO A 1 87 ? 7.338 4.584 -12.096 1.00 93.44 87 PRO A C 1
ATOM 666 O O . PRO A 1 87 ? 6.303 4.663 -11.437 1.00 93.44 87 PRO A O 1
ATOM 669 N N . ALA A 1 88 ? 7.340 4.392 -13.420 1.00 93.25 88 ALA A N 1
ATOM 670 C CA . ALA A 1 88 ? 6.129 4.255 -14.223 1.00 93.25 88 ALA A CA 1
ATOM 671 C C . ALA A 1 88 ? 5.359 2.968 -13.882 1.00 93.25 88 ALA A C 1
ATOM 673 O O . ALA A 1 88 ? 4.147 3.024 -13.678 1.00 93.25 88 ALA A O 1
ATOM 674 N N . ASP A 1 89 ? 6.054 1.837 -13.708 1.00 94.00 89 ASP A N 1
ATOM 675 C CA . ASP A 1 89 ? 5.419 0.574 -13.298 1.00 94.00 89 ASP A CA 1
ATOM 676 C C . ASP A 1 89 ? 4.776 0.703 -11.918 1.00 94.00 89 ASP A C 1
ATOM 678 O O . ASP A 1 89 ? 3.663 0.233 -11.686 1.00 94.00 89 ASP A O 1
ATOM 682 N N . LYS A 1 90 ? 5.456 1.391 -10.995 1.00 95.00 90 LYS A N 1
ATOM 683 C CA . LYS A 1 90 ? 4.947 1.644 -9.640 1.00 95.00 90 LYS A CA 1
ATOM 684 C C . LYS A 1 90 ? 3.727 2.556 -9.661 1.00 95.00 90 LYS A C 1
ATOM 686 O O . LYS A 1 90 ? 2.742 2.275 -8.981 1.00 95.00 90 LYS A O 1
ATOM 691 N N . ALA A 1 91 ? 3.768 3.619 -10.458 1.00 94.19 91 ALA A N 1
ATOM 692 C CA . ALA A 1 91 ? 2.632 4.506 -10.682 1.00 94.19 91 ALA A CA 1
ATOM 693 C C . ALA A 1 91 ? 1.424 3.737 -11.240 1.00 94.19 91 ALA A C 1
ATOM 695 O O . ALA A 1 91 ? 0.314 3.842 -10.708 1.00 94.19 91 ALA A O 1
ATOM 696 N N . GLN A 1 92 ? 1.653 2.891 -12.245 1.00 94.00 92 GLN A N 1
ATOM 697 C CA . GLN A 1 92 ? 0.617 2.048 -12.831 1.00 94.00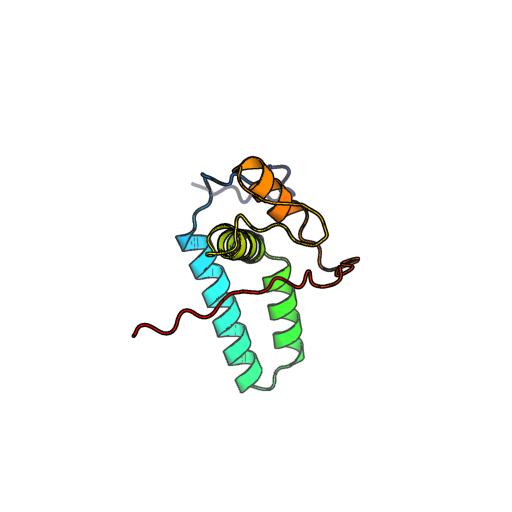 92 GLN A CA 1
ATOM 698 C C . GLN A 1 92 ? 0.078 1.018 -11.830 1.00 94.00 92 GLN A C 1
ATOM 700 O O . GLN A 1 92 ? -1.131 0.790 -11.776 1.00 94.00 92 GLN A O 1
ATOM 705 N N . ALA A 1 93 ? 0.937 0.446 -10.983 1.00 93.75 93 ALA A N 1
ATOM 706 C CA . ALA A 1 93 ? 0.530 -0.460 -9.913 1.00 93.75 93 ALA A CA 1
ATOM 707 C C . ALA A 1 93 ? -0.392 0.226 -8.890 1.00 93.75 93 ALA A C 1
ATOM 709 O O . ALA A 1 93 ? -1.390 -0.348 -8.457 1.00 93.75 93 ALA A O 1
ATOM 710 N N . VAL A 1 94 ? -0.126 1.486 -8.533 1.00 94.94 94 VAL A N 1
ATOM 711 C CA . VAL A 1 94 ? -1.015 2.260 -7.646 1.00 94.94 94 VAL A CA 1
ATOM 712 C C . VAL A 1 94 ? -2.403 2.435 -8.271 1.00 94.94 94 VAL A C 1
ATOM 714 O O . VAL A 1 94 ? -3.415 2.318 -7.571 1.00 94.94 94 VAL A O 1
ATOM 717 N N . LEU A 1 95 ? -2.464 2.689 -9.581 1.00 92.38 95 LEU A N 1
ATOM 718 C CA . LEU A 1 95 ? -3.720 2.837 -10.325 1.00 92.38 95 LEU A CA 1
ATOM 719 C C . LEU A 1 95 ? -4.458 1.504 -10.517 1.00 92.38 95 LEU A C 1
ATOM 721 O O . LEU A 1 95 ? -5.695 1.480 -10.533 1.00 92.38 95 LEU A O 1
ATOM 725 N N . SER A 1 96 ? -3.725 0.394 -10.631 1.00 91.75 96 SER A N 1
ATOM 726 C CA . SER A 1 96 ? -4.300 -0.942 -10.818 1.00 91.75 96 SER A CA 1
ATOM 727 C C . SER A 1 96 ? -4.917 -1.517 -9.538 1.00 91.75 96 SER A C 1
ATOM 729 O O . SER A 1 96 ? -5.819 -2.353 -9.624 1.00 91.75 96 SER A O 1
ATOM 731 N N . LEU A 1 97 ? -4.517 -1.032 -8.352 1.00 91.38 97 LEU A N 1
ATOM 732 C CA . LEU A 1 97 ? -5.090 -1.449 -7.070 1.00 91.38 97 LEU A CA 1
ATOM 733 C C . LEU A 1 97 ? -6.591 -1.128 -6.989 1.00 91.38 97 LEU A C 1
ATOM 735 O O . LEU A 1 97 ? -7.016 0.020 -6.785 1.00 91.38 97 LEU A O 1
ATOM 739 N N . ARG A 1 98 ? -7.407 -2.180 -7.097 1.00 89.00 98 ARG A N 1
ATOM 740 C CA . ARG A 1 98 ? -8.874 -2.145 -7.042 1.00 89.00 98 ARG A CA 1
ATOM 741 C C . ARG A 1 98 ? -9.379 -3.163 -6.024 1.00 89.00 98 ARG A C 1
ATOM 743 O O . ARG A 1 98 ? -8.908 -4.290 -5.971 1.00 89.00 98 ARG A O 1
ATOM 750 N N . ARG A 1 99 ? -10.370 -2.767 -5.217 1.00 83.31 99 ARG A N 1
ATOM 751 C CA . ARG A 1 99 ? -10.973 -3.647 -4.200 1.00 83.31 99 ARG A CA 1
ATOM 752 C C . ARG A 1 99 ? -11.930 -4.677 -4.800 1.00 83.31 99 ARG A C 1
ATOM 754 O O . ARG A 1 99 ? -12.032 -5.787 -4.296 1.00 83.31 99 ARG A O 1
ATOM 761 N N . ARG A 1 100 ? -12.707 -4.288 -5.815 1.00 87.38 100 ARG A N 1
ATOM 762 C CA . ARG A 1 100 ? -13.672 -5.176 -6.482 1.00 87.38 100 ARG A CA 1
ATOM 763 C C . ARG A 1 100 ? -13.002 -5.852 -7.672 1.00 87.38 100 ARG A C 1
ATOM 765 O O . ARG A 1 100 ? -12.216 -5.206 -8.359 1.00 87.38 100 ARG A O 1
ATOM 772 N N . GLY A 1 101 ? -13.345 -7.116 -7.908 1.00 89.12 101 GLY A N 1
ATOM 773 C CA . GLY A 1 101 ? -12.788 -7.899 -9.013 1.00 89.12 101 GLY A CA 1
ATOM 774 C C . GLY A 1 101 ? -11.339 -8.341 -8.799 1.00 89.12 101 GLY A C 1
ATOM 775 O O . GLY A 1 101 ? -10.697 -8.754 -9.754 1.00 89.12 101 GLY A O 1
ATOM 776 N N . TYR A 1 102 ? -10.814 -8.252 -7.570 1.00 90.75 102 TYR A N 1
ATOM 777 C CA . TYR A 1 102 ? -9.504 -8.812 -7.259 1.00 90.75 102 TYR A CA 1
ATOM 778 C C . TYR A 1 102 ? -9.583 -10.340 -7.270 1.00 90.75 102 TYR A C 1
ATOM 780 O O . TYR A 1 102 ? -10.331 -10.929 -6.490 1.00 90.75 102 TYR A O 1
ATOM 788 N N . GLN A 1 103 ? -8.812 -10.959 -8.159 1.00 91.31 103 GLN A N 1
ATOM 789 C CA . GLN A 1 103 ? -8.672 -12.405 -8.270 1.00 91.31 103 GLN A CA 1
ATOM 790 C C . GLN A 1 103 ? -7.230 -12.771 -7.902 1.00 91.31 103 GLN A C 1
ATOM 792 O O . GLN A 1 103 ? -6.317 -12.478 -8.677 1.00 91.31 103 GLN A O 1
ATOM 797 N N . PRO A 1 104 ? -6.990 -13.338 -6.706 1.00 91.56 104 PRO A N 1
ATOM 798 C CA . PRO A 1 104 ? -5.645 -13.710 -6.297 1.00 91.56 104 PRO A CA 1
ATOM 799 C C . PRO A 1 104 ? -5.136 -14.877 -7.147 1.00 91.56 104 PRO A C 1
ATOM 801 O O . PRO A 1 104 ? -5.848 -15.856 -7.368 1.00 91.56 104 PRO A O 1
ATOM 804 N N . GLN A 1 105 ? -3.887 -14.782 -7.595 1.00 92.88 105 GLN A N 1
ATOM 805 C CA . GLN A 1 105 ? -3.184 -15.892 -8.232 1.00 92.88 105 GLN A CA 1
ATOM 806 C C . GLN A 1 105 ? -2.590 -16.839 -7.176 1.00 92.88 105 GLN A C 1
ATOM 808 O O . GLN A 1 105 ? -2.347 -16.415 -6.039 1.00 92.88 105 GLN A O 1
ATOM 813 N N . PRO A 1 106 ? -2.338 -18.116 -7.521 1.00 94.69 106 PRO A N 1
ATOM 814 C CA . PRO A 1 106 ? -1.666 -19.042 -6.618 1.00 94.69 106 PRO A CA 1
ATOM 815 C C . PRO A 1 106 ? -0.257 -18.556 -6.250 1.00 94.69 106 PRO A C 1
ATOM 817 O O . PRO A 1 106 ? 0.415 -17.865 -7.015 1.00 94.69 106 PRO A O 1
ATOM 820 N N . LEU A 1 107 ? 0.214 -18.948 -5.066 1.00 92.31 107 LEU A N 1
ATOM 821 C CA . LEU A 1 107 ? 1.561 -18.623 -4.602 1.00 92.31 107 LEU A CA 1
ATOM 822 C C . LEU A 1 107 ? 2.618 -19.428 -5.375 1.00 92.31 107 LEU A C 1
ATOM 824 O O . LEU A 1 107 ? 2.558 -20.658 -5.420 1.00 92.31 107 LEU A O 1
ATOM 828 N N . LYS A 1 108 ? 3.650 -18.748 -5.890 1.00 90.75 108 LYS A N 1
ATOM 829 C CA . LYS A 1 108 ? 4.856 -19.399 -6.418 1.00 90.75 108 LYS A CA 1
ATOM 830 C C . LYS A 1 108 ? 5.718 -19.899 -5.260 1.00 90.75 108 LYS A C 1
ATOM 832 O O . LYS A 1 108 ? 6.237 -19.100 -4.482 1.00 90.75 108 LYS A O 1
ATOM 837 N N . ARG A 1 109 ? 5.885 -21.217 -5.141 1.00 89.81 109 ARG A N 1
ATOM 838 C CA . ARG A 1 109 ? 6.781 -21.818 -4.142 1.00 89.81 109 ARG A CA 1
ATOM 839 C C . ARG A 1 109 ? 8.230 -21.678 -4.604 1.00 89.81 109 ARG A C 1
ATOM 841 O O . ARG A 1 109 ? 8.581 -22.164 -5.673 1.00 89.81 109 ARG A O 1
ATOM 848 N N . VAL A 1 110 ? 9.057 -21.026 -3.793 1.00 84.50 110 VAL A N 1
ATOM 849 C CA . VAL A 1 110 ? 10.500 -20.884 -4.019 1.00 84.50 110 VAL A CA 1
ATOM 850 C C . VAL A 1 110 ? 11.213 -21.367 -2.763 1.00 84.50 110 VAL A C 1
ATOM 852 O O . VAL A 1 110 ? 10.870 -20.943 -1.661 1.00 84.50 110 VAL A O 1
ATOM 855 N N . TYR A 1 111 ? 12.174 -22.275 -2.923 1.00 87.12 111 TYR A N 1
ATOM 856 C CA . TYR A 1 111 ? 13.003 -22.740 -1.815 1.00 87.12 111 TYR A CA 1
ATOM 857 C C . TYR A 1 111 ? 14.003 -21.644 -1.428 1.00 87.12 111 TYR A C 1
ATOM 859 O O . TYR A 1 111 ? 14.770 -21.184 -2.272 1.00 87.12 111 TYR A O 1
ATOM 867 N N . ILE A 1 112 ? 13.978 -21.222 -0.162 1.00 81.50 112 ILE A N 1
ATOM 868 C CA . ILE A 1 112 ? 14.960 -20.297 0.409 1.00 81.50 112 ILE A CA 1
ATOM 869 C C . ILE A 1 112 ? 15.893 -21.136 1.288 1.00 81.50 112 ILE A C 1
ATOM 871 O O . ILE A 1 112 ? 15.440 -21.627 2.324 1.00 81.50 112 ILE A O 1
ATOM 875 N N . PRO A 1 113 ? 17.161 -21.342 0.897 1.00 86.75 113 PRO A N 1
ATOM 876 C CA . PRO A 1 113 ? 18.105 -22.075 1.728 1.00 86.75 113 PRO A CA 1
ATOM 877 C C . PRO A 1 113 ? 18.391 -21.286 3.011 1.00 86.75 113 PRO A C 1
ATOM 879 O O . PRO A 1 113 ? 18.817 -20.131 2.961 1.00 86.75 113 PRO A O 1
ATOM 882 N N . CYS A 1 114 ? 18.169 -21.906 4.168 1.00 81.94 114 CYS A N 1
ATOM 883 C CA . CYS A 1 114 ? 18.584 -21.349 5.451 1.00 81.94 114 CYS A CA 1
ATOM 884 C C . CYS A 1 114 ? 20.075 -21.643 5.644 1.00 81.94 114 CYS A C 1
ATOM 886 O O . CYS A 1 114 ? 20.445 -22.789 5.893 1.00 81.94 114 CYS A O 1
ATOM 888 N N . TYR A 1 115 ? 20.933 -20.629 5.527 1.00 82.44 115 TYR A N 1
ATOM 889 C CA . TYR A 1 115 ? 22.325 -20.769 5.950 1.00 82.44 115 TYR A CA 1
ATOM 890 C C . TYR A 1 115 ? 22.384 -20.787 7.479 1.00 82.44 115 TYR A C 1
ATOM 892 O O . TYR A 1 115 ? 21.971 -19.825 8.127 1.00 82.44 115 TYR A O 1
ATOM 900 N N . VAL A 1 116 ? 22.906 -21.874 8.043 1.00 75.88 116 VAL A N 1
ATOM 901 C CA . VAL A 1 116 ? 23.334 -21.933 9.442 1.00 75.88 116 VAL A CA 1
ATOM 902 C C . VAL A 1 116 ? 24.837 -21.643 9.438 1.00 75.88 116 VAL A C 1
ATOM 904 O O . VAL A 1 116 ? 25.577 -22.420 8.832 1.00 75.88 116 VAL A O 1
ATOM 907 N N . PRO A 1 117 ? 25.301 -20.517 10.010 1.00 67.38 117 PRO A N 1
ATOM 908 C CA . PRO A 1 117 ? 26.731 -20.278 10.146 1.00 67.38 117 PRO A CA 1
ATOM 909 C C . PRO A 1 117 ? 27.341 -21.353 11.058 1.00 67.38 117 PRO A C 1
ATOM 911 O O . PRO A 1 117 ? 26.741 -21.691 12.078 1.00 67.38 117 PRO A O 1
ATOM 914 N N . GLN A 1 118 ? 28.481 -21.912 10.637 1.00 65.62 118 GLN A N 1
ATOM 915 C CA . GLN A 1 118 ? 29.289 -22.847 11.430 1.00 65.62 118 GLN A CA 1
ATOM 916 C C . GLN A 1 118 ? 30.035 -22.116 12.543 1.00 65.62 118 GLN A C 1
ATOM 918 O O . GLN A 1 118 ? 30.448 -20.958 12.299 1.00 65.62 118 GLN A O 1
#

InterPro domains:
  IPR025960 Reverse transcriptase, N-terminal domain [PF13655] (16-97)
  IPR051083 Group II Intron Splicing and Mobility/Defense [PTHR34047] (16-113)